Protein AF-A0A401QZP1-F1 (afdb_monomer_lite)

InterPro domains:
  IPR016181 Acyl-CoA N-acyltransferase [SSF55729] (1-94)
  IPR052351 L-ornithine N(alpha)-acyltransferase [PTHR37323] (1-120)

Organism: Streptomyces noursei (NCBI:txid1971)

Secondary structure (DSSP, 8-state):
-HHHHHHHHHHTT--EEEEEEEEE-TTTTHHHHHHHHHHHHTSBPPGGG----SSB---SSPPPSS--GGGS-HHHHHHHHTTPEE-SSPEEETTTTEEEEEEEEEGGGS-HHHHHHHHT--

Foldseek 3Di:
DVLQVLLCCVVVVHFKDKDKDWFACPVVCPQVLLVVLCLVPPAPDPPVQADDAPAFDDRPDDRDPDRDLVSHDPVVSVCVVQRKHFRYTFHQDVVRRTTMTIIMDGSVSGDPVSVCVSNVND

Radius of gyration: 14.7 Å; chains: 1; bounding box: 35×31×40 Å

Sequence (122 aa):
MWAALARYTLLSGHRYLAGCASVPLADGGTAATHAWALARTRHTAPAAFLVAPRRPWHPTGPLPERPVLTQLPPLLRGYLRIGAWICGAPAHDPDFGVADFFTVLDIERLGDRYRRFFLGER

Structure (mmCIF, N/CA/C/O backbone):
data_AF-A0A401QZP1-F1
#
_entry.id   AF-A0A401QZP1-F1
#
loop_
_atom_site.group_PDB
_atom_site.id
_atom_site.type_symbol
_atom_site.label_atom_id
_atom_site.label_alt_id
_atom_site.label_comp_id
_atom_site.label_asym_id
_atom_site.label_entity_id
_atom_site.label_seq_id
_atom_site.pdbx_PDB_ins_code
_atom_site.Cartn_x
_atom_site.Cartn_y
_atom_site.Cartn_z
_atom_site.occupancy
_atom_site.B_iso_or_equiv
_atom_site.auth_seq_id
_atom_site.auth_comp_id
_atom_site.auth_asym_id
_atom_site.auth_atom_id
_atom_site.pdbx_PDB_model_num
ATOM 1 N N . MET A 1 1 ? -6.318 14.484 2.825 1.00 80.50 1 MET A N 1
ATOM 2 C CA . MET A 1 1 ? -7.239 13.432 2.338 1.00 80.50 1 MET A CA 1
ATOM 3 C C . MET A 1 1 ? -7.220 12.179 3.218 1.00 80.50 1 MET A C 1
ATOM 5 O O . MET A 1 1 ? -8.123 12.041 4.022 1.00 80.50 1 MET A O 1
ATOM 9 N N . TRP A 1 2 ? -6.206 11.305 3.159 1.00 79.25 2 TRP A N 1
ATOM 10 C CA . TRP A 1 2 ? -6.220 10.006 3.867 1.00 79.25 2 TRP A CA 1
ATOM 11 C C . TRP A 1 2 ? -6.387 10.070 5.388 1.00 79.25 2 TRP A C 1
ATOM 13 O O . TRP A 1 2 ? -7.119 9.265 5.949 1.00 79.25 2 TRP A O 1
ATOM 23 N N . ALA A 1 3 ? -5.792 11.063 6.053 1.00 81.25 3 ALA A N 1
ATOM 24 C CA . ALA A 1 3 ? -6.030 11.285 7.480 1.00 81.25 3 ALA A CA 1
ATOM 25 C C . ALA A 1 3 ? -7.505 11.607 7.791 1.00 81.25 3 ALA A C 1
ATOM 27 O O . ALA A 1 3 ? -8.023 11.173 8.813 1.00 81.25 3 ALA A O 1
ATOM 28 N N . ALA A 1 4 ? -8.198 12.315 6.891 1.00 88.50 4 ALA A N 1
ATOM 29 C CA . ALA A 1 4 ? -9.623 12.597 7.037 1.00 88.50 4 ALA A CA 1
ATOM 30 C C . ALA A 1 4 ? -10.476 11.339 6.813 1.00 88.50 4 ALA A C 1
ATOM 32 O O . ALA A 1 4 ? -11.426 11.133 7.555 1.00 88.50 4 ALA A O 1
ATOM 33 N N . LEU A 1 5 ? -10.108 10.469 5.862 1.00 89.81 5 LEU A N 1
ATOM 34 C CA . LEU A 1 5 ? -10.771 9.170 5.668 1.00 89.81 5 LEU A CA 1
ATOM 35 C C . LEU A 1 5 ? -10.577 8.250 6.879 1.00 89.81 5 LEU A C 1
ATOM 37 O O . LEU A 1 5 ? -11.540 7.657 7.356 1.00 89.81 5 LEU A O 1
ATOM 41 N N . ALA A 1 6 ? -9.361 8.177 7.427 1.00 86.81 6 ALA A N 1
ATOM 42 C CA . ALA A 1 6 ? -9.086 7.414 8.644 1.00 86.81 6 ALA A CA 1
ATOM 43 C C . ALA A 1 6 ? -9.890 7.951 9.840 1.00 86.81 6 ALA A C 1
ATOM 45 O O . ALA A 1 6 ? -10.540 7.179 10.541 1.00 86.81 6 ALA A O 1
ATOM 46 N N . ARG A 1 7 ? -9.922 9.279 10.024 1.00 89.44 7 ARG A N 1
ATOM 47 C CA . ARG A 1 7 ? -10.747 9.938 11.047 1.00 89.44 7 ARG A CA 1
ATOM 48 C C . ARG A 1 7 ? -12.237 9.663 10.851 1.00 89.44 7 ARG A C 1
ATOM 50 O O . ARG A 1 7 ? -12.918 9.351 11.816 1.00 89.44 7 ARG A O 1
ATOM 57 N N . TYR A 1 8 ? -12.741 9.759 9.623 1.00 92.75 8 TYR A N 1
ATOM 58 C CA . TYR A 1 8 ? -14.134 9.446 9.313 1.00 92.75 8 TYR A CA 1
ATOM 59 C C . TYR A 1 8 ? -14.460 7.994 9.663 1.00 92.75 8 TYR A C 1
ATOM 61 O O . TYR A 1 8 ? -15.443 7.750 10.351 1.00 92.75 8 TYR A O 1
ATOM 69 N N . THR A 1 9 ? -13.610 7.049 9.256 1.00 92.62 9 THR A N 1
ATOM 70 C CA . THR A 1 9 ? -13.780 5.613 9.534 1.00 92.62 9 THR A CA 1
ATOM 71 C C . THR A 1 9 ? -13.859 5.362 11.044 1.00 92.62 9 THR A C 1
ATOM 73 O O . THR A 1 9 ? -14.797 4.724 11.511 1.00 92.62 9 THR A O 1
ATOM 76 N N . LEU A 1 10 ? -12.945 5.972 11.813 1.00 89.81 10 LEU A N 1
ATOM 77 C CA . LEU A 1 10 ? -12.939 5.950 13.280 1.00 89.81 10 LEU A CA 1
ATOM 78 C C . LEU A 1 10 ? -14.232 6.511 13.890 1.00 89.81 10 LEU A C 1
ATOM 80 O O . LEU A 1 10 ? -14.854 5.856 14.721 1.00 89.81 10 LEU A O 1
ATOM 84 N N . LEU A 1 11 ? -14.632 7.724 13.496 1.00 92.38 11 LEU A N 1
ATOM 85 C CA . LEU A 1 11 ? -15.774 8.429 14.092 1.00 92.38 11 LEU A CA 1
ATOM 86 C C . LEU A 1 11 ? -17.128 7.829 13.699 1.00 92.38 11 LEU A C 1
ATOM 88 O O . LEU A 1 11 ? -18.092 7.957 14.444 1.00 92.38 11 LEU A O 1
ATOM 92 N N . SER A 1 12 ? -17.204 7.183 12.539 1.00 94.81 12 SER A N 1
ATOM 93 C CA . SER A 1 12 ? -18.417 6.517 12.055 1.00 94.81 12 SER A CA 1
ATOM 94 C C . SER A 1 12 ? -18.551 5.071 12.542 1.00 94.81 12 SER A C 1
ATOM 96 O O . SER A 1 12 ? -19.520 4.408 12.187 1.00 94.81 12 SER A O 1
ATOM 98 N N . GLY A 1 13 ? -17.600 4.572 13.342 1.00 92.62 13 GLY A N 1
ATOM 99 C CA . GLY A 1 13 ? -17.638 3.212 13.889 1.00 92.62 13 GLY A CA 1
ATOM 100 C C . GLY A 1 13 ? -17.355 2.111 12.864 1.00 92.62 13 GLY A C 1
ATOM 101 O O . GLY A 1 13 ? -17.612 0.941 13.139 1.00 92.62 13 GLY A O 1
ATOM 102 N N . HIS A 1 14 ? -16.822 2.455 11.689 1.00 95.69 14 HIS A N 1
ATOM 103 C CA . HIS A 1 14 ? -16.406 1.460 10.709 1.00 95.69 14 HIS A CA 1
ATOM 104 C C . HIS A 1 14 ? -15.066 0.852 11.111 1.00 95.69 14 HIS A C 1
ATOM 106 O O . HIS A 1 14 ? -14.159 1.526 11.603 1.00 95.69 14 HIS A O 1
ATOM 112 N N . ARG A 1 15 ? -14.927 -0.448 10.864 1.00 94.12 15 ARG A N 1
ATOM 113 C CA . ARG A 1 15 ? -13.728 -1.188 11.252 1.00 94.12 15 ARG A CA 1
ATOM 114 C C . ARG A 1 15 ? -12.614 -1.132 10.217 1.00 94.12 15 ARG A C 1
ATOM 116 O O . ARG A 1 15 ? -11.446 -1.089 10.583 1.00 94.12 15 ARG A O 1
ATOM 123 N N . TYR A 1 16 ? -12.954 -1.161 8.935 1.00 95.62 16 TYR A N 1
ATOM 124 C CA . TYR A 1 16 ? -11.967 -1.295 7.871 1.00 95.62 16 TYR A CA 1
ATOM 125 C C . TYR A 1 16 ? -11.947 -0.060 6.984 1.00 95.62 16 TYR A C 1
ATOM 127 O O . TYR A 1 16 ? -12.991 0.417 6.544 1.00 95.62 16 TY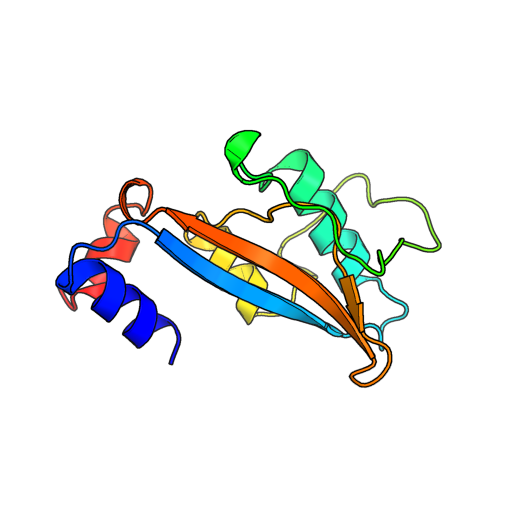R A O 1
ATOM 135 N N . LEU A 1 17 ? -10.739 0.406 6.677 1.00 94.88 17 LEU A N 1
ATOM 136 C CA . LEU A 1 17 ? -10.483 1.332 5.583 1.00 94.88 17 LEU A CA 1
ATOM 137 C C . LEU A 1 17 ? -9.667 0.595 4.524 1.00 94.88 17 LEU A C 1
ATOM 139 O O . LEU A 1 17 ? -8.558 0.141 4.802 1.00 94.88 17 LEU A O 1
ATOM 143 N N . ALA A 1 18 ? -10.213 0.472 3.319 1.00 95.44 18 ALA A N 1
ATOM 144 C CA . ALA A 1 18 ? -9.582 -0.237 2.213 1.00 95.44 18 ALA A CA 1
ATOM 145 C C . ALA A 1 18 ? -9.344 0.695 1.023 1.00 95.44 18 ALA A C 1
ATOM 147 O O . ALA A 1 18 ? -10.083 1.658 0.811 1.00 95.44 18 ALA A O 1
ATOM 148 N N . GLY A 1 19 ? -8.318 0.397 0.235 1.00 94.00 19 GLY A N 1
ATOM 149 C CA . GLY A 1 19 ? -7.998 1.150 -0.970 1.00 94.00 19 GLY A CA 1
ATOM 150 C C . GLY A 1 19 ? -6.820 0.555 -1.725 1.00 94.00 19 GLY A C 1
ATOM 151 O O . GLY A 1 19 ? -6.200 -0.413 -1.283 1.00 94.00 19 GLY A O 1
ATOM 152 N N . CYS A 1 20 ? -6.504 1.146 -2.872 1.00 94.50 20 CYS A N 1
ATOM 153 C CA . CYS A 1 20 ? -5.339 0.765 -3.654 1.00 94.50 20 CYS A CA 1
ATOM 154 C C . CYS A 1 20 ? -4.209 1.783 -3.479 1.00 94.50 20 CYS A C 1
ATOM 156 O O . CYS A 1 20 ? -4.449 2.991 -3.443 1.00 94.50 20 CYS A O 1
ATOM 158 N N . ALA A 1 21 ? -2.983 1.286 -3.361 1.00 96.00 21 ALA A N 1
ATOM 159 C CA . ALA A 1 21 ? -1.774 2.086 -3.362 1.00 96.00 21 ALA A CA 1
ATOM 160 C C . ALA A 1 21 ? -0.970 1.785 -4.630 1.00 96.00 21 ALA A C 1
ATOM 162 O O . ALA A 1 21 ? -0.330 0.737 -4.733 1.00 96.00 21 ALA A O 1
ATOM 163 N N . SER A 1 22 ? -0.994 2.725 -5.568 1.00 97.50 22 SER A N 1
ATOM 164 C CA . SER A 1 22 ? -0.260 2.635 -6.827 1.00 97.50 22 SER A CA 1
ATOM 165 C C . SER A 1 22 ? 1.224 2.925 -6.624 1.00 97.50 22 SER A C 1
ATOM 167 O O . SER A 1 22 ? 1.608 3.933 -6.019 1.00 97.50 22 SER A O 1
ATOM 169 N N . VAL A 1 23 ? 2.071 2.038 -7.136 1.00 98.31 23 VAL A N 1
ATOM 170 C CA . VAL A 1 23 ? 3.528 2.169 -7.118 1.00 98.31 23 VAL A CA 1
ATOM 171 C C . VAL A 1 23 ? 4.017 2.335 -8.559 1.00 98.31 23 VAL A C 1
ATOM 173 O O . VAL A 1 23 ? 3.851 1.405 -9.347 1.00 98.31 23 VAL A O 1
ATOM 176 N N . PRO A 1 24 ? 4.617 3.484 -8.924 1.00 98.06 24 PRO A N 1
ATOM 177 C CA . PRO A 1 24 ? 5.151 3.695 -10.267 1.00 98.06 24 PRO A CA 1
ATOM 178 C C . PRO A 1 24 ? 6.185 2.643 -10.668 1.00 98.06 24 PRO A C 1
ATOM 180 O O . PRO A 1 24 ? 7.009 2.242 -9.850 1.00 98.06 24 PRO A O 1
ATOM 183 N N . LEU A 1 25 ? 6.162 2.245 -11.941 1.00 98.25 25 LEU A N 1
ATOM 184 C CA . LEU A 1 25 ? 7.112 1.292 -12.527 1.00 98.25 25 LEU A CA 1
ATOM 185 C C . LEU A 1 25 ? 8.233 1.968 -13.332 1.00 98.25 25 LEU A C 1
ATOM 187 O O . LEU A 1 25 ? 9.060 1.287 -13.935 1.00 98.25 25 LEU A O 1
ATOM 191 N N . ALA A 1 26 ? 8.289 3.304 -13.328 1.00 97.25 26 ALA A N 1
ATOM 192 C CA . ALA A 1 26 ? 9.285 4.090 -14.061 1.00 97.25 26 ALA A CA 1
ATOM 193 C C . ALA A 1 26 ? 10.740 3.828 -13.614 1.00 97.25 26 ALA A C 1
ATOM 195 O O . ALA A 1 26 ? 11.671 4.113 -14.359 1.00 97.25 26 ALA A O 1
ATOM 196 N N . ASP A 1 27 ? 10.942 3.260 -12.422 1.00 96.19 27 ASP A N 1
ATOM 197 C CA . ASP A 1 27 ? 12.245 2.854 -11.874 1.00 96.19 27 ASP A CA 1
ATOM 198 C C . ASP A 1 27 ? 12.638 1.407 -12.241 1.00 96.19 27 ASP A C 1
ATOM 200 O O . ASP A 1 27 ? 13.435 0.765 -11.547 1.00 96.19 27 ASP A O 1
ATOM 204 N N . GLY A 1 28 ? 12.013 0.855 -13.285 1.00 95.81 28 GLY A N 1
ATOM 205 C CA . GLY A 1 28 ? 12.159 -0.547 -13.671 1.00 95.81 28 GLY A CA 1
ATOM 206 C C . GLY A 1 28 ? 11.441 -1.527 -12.736 1.00 95.81 28 GLY A C 1
ATOM 207 O O . GLY A 1 28 ? 11.682 -2.729 -12.817 1.00 95.81 28 GLY A O 1
ATOM 208 N N . GLY A 1 29 ? 10.569 -1.044 -11.844 1.00 97.19 29 GLY A N 1
ATOM 209 C CA . GLY A 1 29 ? 9.830 -1.864 -10.883 1.00 97.19 29 GLY A CA 1
ATOM 210 C C . GLY A 1 29 ? 10.577 -2.114 -9.574 1.00 97.19 29 GLY A C 1
ATOM 211 O O . GLY A 1 29 ? 10.198 -3.011 -8.815 1.00 97.19 29 GLY A O 1
ATOM 212 N N . THR A 1 30 ? 11.622 -1.341 -9.278 1.00 97.06 30 THR A N 1
ATOM 213 C CA . THR A 1 30 ? 12.423 -1.483 -8.054 1.00 97.06 30 THR A CA 1
ATOM 214 C C . THR A 1 30 ? 11.554 -1.263 -6.812 1.00 97.06 30 THR A C 1
ATOM 216 O O . THR A 1 30 ? 11.459 -2.142 -5.948 1.00 97.06 30 THR A O 1
ATOM 219 N N . ALA A 1 31 ? 10.835 -0.141 -6.741 1.00 97.69 31 ALA A N 1
ATOM 220 C CA . ALA A 1 31 ? 9.936 0.174 -5.635 1.00 97.69 31 ALA A CA 1
ATOM 221 C C . ALA A 1 31 ? 8.817 -0.870 -5.477 1.00 97.69 31 ALA A C 1
ATOM 223 O O . ALA A 1 31 ? 8.525 -1.303 -4.357 1.00 97.69 31 ALA A O 1
ATOM 224 N N . ALA A 1 32 ? 8.225 -1.322 -6.588 1.00 98.12 32 ALA A N 1
ATOM 225 C CA . ALA A 1 32 ? 7.178 -2.346 -6.590 1.00 98.12 32 ALA A CA 1
ATOM 226 C C . ALA A 1 32 ? 7.704 -3.703 -6.093 1.00 98.12 32 ALA A C 1
ATOM 228 O O . ALA A 1 32 ? 7.046 -4.376 -5.298 1.00 98.12 32 ALA A O 1
ATOM 229 N N . THR A 1 33 ? 8.930 -4.071 -6.469 1.00 98.12 33 THR A N 1
ATOM 230 C CA . THR A 1 33 ? 9.602 -5.287 -5.990 1.00 98.12 33 THR A CA 1
ATOM 231 C C . THR A 1 33 ? 9.837 -5.230 -4.478 1.00 98.12 33 THR A C 1
ATOM 233 O O . THR A 1 33 ? 9.541 -6.193 -3.765 1.00 98.12 33 THR A O 1
ATOM 236 N N . HIS A 1 34 ? 10.303 -4.092 -3.953 1.00 98.00 34 HIS A N 1
ATOM 237 C CA . HIS A 1 34 ? 10.464 -3.890 -2.510 1.00 98.00 34 HIS A CA 1
ATOM 238 C C . HIS A 1 34 ? 9.127 -3.928 -1.757 1.00 98.00 34 HIS A C 1
ATOM 240 O O . HIS A 1 34 ? 9.047 -4.542 -0.690 1.00 98.00 34 HIS A O 1
ATOM 246 N N . ALA A 1 35 ? 8.081 -3.306 -2.307 1.00 97.88 35 ALA A N 1
ATOM 247 C CA . ALA A 1 35 ? 6.734 -3.341 -1.742 1.00 97.88 35 ALA A CA 1
ATOM 248 C C . ALA A 1 35 ? 6.192 -4.774 -1.683 1.00 97.88 35 ALA A C 1
ATOM 250 O O . ALA A 1 35 ? 5.700 -5.206 -0.639 1.00 97.88 35 ALA A O 1
ATOM 251 N N . TRP A 1 36 ? 6.361 -5.542 -2.761 1.00 97.62 36 TRP A N 1
ATOM 252 C CA . TRP A 1 36 ? 5.922 -6.931 -2.821 1.00 97.62 36 TRP A CA 1
ATOM 253 C C . TRP A 1 36 ? 6.698 -7.842 -1.861 1.00 97.62 36 TRP A C 1
ATOM 255 O O . TRP A 1 36 ? 6.107 -8.656 -1.150 1.00 97.62 36 TRP A O 1
ATOM 265 N N . ALA A 1 37 ? 8.014 -7.665 -1.746 1.00 97.56 37 ALA A N 1
ATOM 266 C CA . ALA A 1 37 ? 8.818 -8.393 -0.766 1.00 97.56 37 ALA A CA 1
ATOM 267 C C . ALA A 1 37 ? 8.415 -8.062 0.687 1.00 97.56 37 ALA A C 1
ATOM 269 O O . ALA A 1 37 ? 8.323 -8.962 1.525 1.00 97.56 37 ALA A O 1
ATOM 270 N N . LEU A 1 38 ? 8.115 -6.793 0.996 1.00 97.38 38 LEU A N 1
ATOM 271 C CA . LEU A 1 38 ? 7.579 -6.390 2.303 1.00 97.38 38 LEU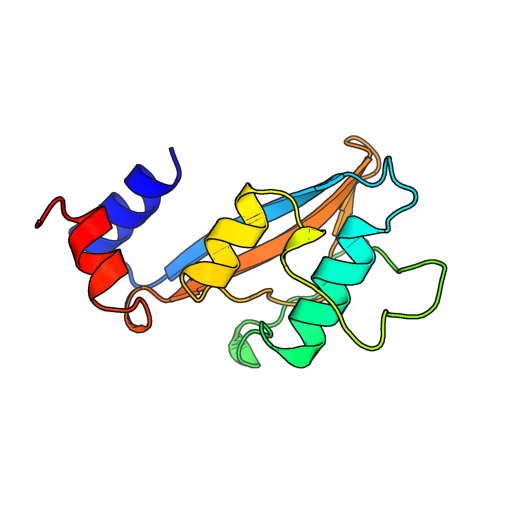 A CA 1
ATOM 272 C C . LEU A 1 38 ? 6.196 -6.986 2.577 1.00 97.38 38 LEU A C 1
ATOM 274 O O . LEU A 1 38 ? 5.949 -7.440 3.697 1.00 97.38 38 LEU A O 1
ATOM 278 N N . ALA A 1 39 ? 5.318 -7.014 1.572 1.00 95.81 39 ALA A N 1
ATOM 279 C CA . ALA A 1 39 ? 4.001 -7.633 1.673 1.00 95.81 39 ALA A CA 1
ATOM 280 C C . ALA A 1 39 ? 4.127 -9.092 2.110 1.00 95.81 39 ALA A C 1
ATOM 282 O O . ALA A 1 39 ? 3.538 -9.488 3.104 1.00 95.81 39 ALA A O 1
ATOM 283 N N . ARG A 1 40 ? 4.982 -9.870 1.440 1.00 94.88 40 ARG A N 1
ATOM 284 C CA . ARG A 1 40 ? 5.153 -11.301 1.725 1.00 94.88 40 ARG A CA 1
ATOM 285 C C . ARG A 1 40 ? 5.795 -11.617 3.078 1.00 94.88 40 ARG A C 1
ATOM 287 O O . ARG A 1 40 ? 5.650 -12.736 3.554 1.00 94.88 40 ARG A O 1
ATOM 294 N N . THR A 1 41 ? 6.539 -10.681 3.667 1.00 94.62 41 THR A N 1
ATOM 295 C CA . THR A 1 41 ? 7.380 -10.959 4.848 1.00 94.62 41 THR A CA 1
ATOM 296 C C . THR A 1 41 ? 6.893 -10.302 6.132 1.00 94.62 41 THR A C 1
ATOM 298 O O . THR A 1 41 ? 7.049 -10.882 7.202 1.00 94.62 41 THR A O 1
ATOM 301 N N . ARG A 1 42 ? 6.341 -9.085 6.060 1.00 95.06 42 ARG A N 1
ATOM 302 C CA . ARG A 1 42 ? 6.020 -8.273 7.251 1.00 95.06 42 ARG A CA 1
ATOM 303 C C . ARG A 1 42 ? 4.625 -7.664 7.232 1.00 95.06 42 ARG A C 1
ATOM 305 O O . ARG A 1 42 ? 4.088 -7.366 8.292 1.00 95.06 42 ARG A O 1
ATOM 312 N N . HIS A 1 43 ? 4.056 -7.456 6.047 1.00 96.56 43 HIS A N 1
ATOM 313 C CA . HIS A 1 43 ? 2.817 -6.696 5.870 1.00 96.56 43 HIS A CA 1
ATOM 314 C C . HIS A 1 43 ? 1.713 -7.495 5.167 1.00 96.56 43 HIS A C 1
ATOM 316 O O . HIS A 1 43 ? 0.821 -6.902 4.566 1.00 96.56 43 HIS A O 1
ATOM 322 N N . THR A 1 44 ? 1.764 -8.827 5.224 1.00 97.06 44 THR A N 1
ATOM 323 C CA . THR A 1 44 ? 0.737 -9.679 4.614 1.00 97.06 44 THR A CA 1
ATOM 324 C C . THR A 1 44 ? -0.574 -9.549 5.375 1.00 97.06 44 THR A C 1
ATOM 326 O O . THR A 1 44 ? -0.586 -9.489 6.608 1.00 97.06 44 THR A O 1
ATOM 329 N N . ALA A 1 45 ? -1.684 -9.533 4.646 1.00 97.25 45 ALA A N 1
ATOM 330 C CA . ALA A 1 45 ? -2.999 -9.606 5.259 1.00 97.25 45 ALA A CA 1
ATOM 331 C C . ALA A 1 45 ? -3.278 -11.018 5.817 1.00 97.25 45 ALA A C 1
ATOM 333 O O . ALA A 1 45 ? -2.677 -11.995 5.351 1.00 97.25 45 ALA A O 1
ATOM 334 N N . PRO A 1 46 ? -4.199 -11.153 6.792 1.00 96.06 46 PRO A N 1
ATOM 335 C CA . PRO A 1 46 ? -4.760 -12.447 7.167 1.00 96.06 46 PRO A CA 1
ATOM 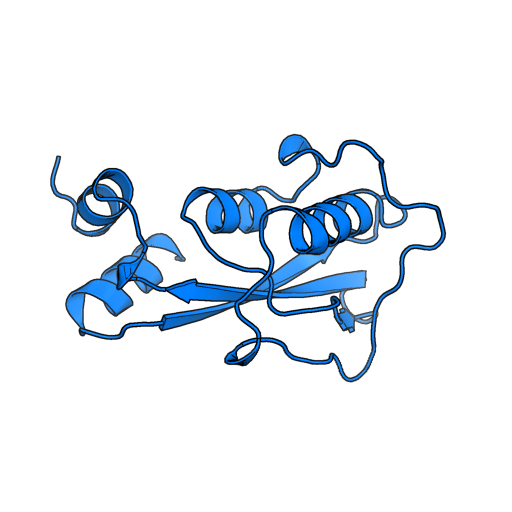336 C C . PRO A 1 46 ? -5.411 -13.139 5.964 1.00 96.06 46 PRO A C 1
ATOM 338 O O . PRO A 1 46 ? -5.905 -12.470 5.058 1.00 96.06 46 PRO A O 1
ATOM 341 N N . ALA A 1 47 ? -5.478 -14.473 5.990 1.00 96.88 47 ALA A N 1
ATOM 342 C CA . ALA A 1 47 ? -5.934 -15.283 4.855 1.00 96.88 47 ALA A CA 1
ATOM 343 C C . ALA A 1 47 ? -7.300 -14.853 4.285 1.00 96.88 47 ALA A C 1
ATOM 345 O O . ALA A 1 47 ? -7.463 -14.802 3.071 1.00 96.88 47 ALA A O 1
ATOM 346 N N . ALA A 1 48 ? -8.249 -14.472 5.145 1.00 96.69 48 ALA A N 1
ATOM 347 C CA . ALA A 1 48 ? -9.586 -14.027 4.738 1.00 96.69 48 ALA A CA 1
ATOM 348 C C . ALA A 1 48 ? -9.604 -12.710 3.932 1.00 96.69 48 ALA A C 1
ATOM 350 O O . ALA A 1 48 ? -10.602 -12.404 3.289 1.00 96.69 48 ALA A O 1
ATOM 351 N N . PHE A 1 49 ? -8.519 -11.933 3.966 1.00 96.88 49 PHE A N 1
ATOM 352 C CA . PHE A 1 49 ? -8.377 -10.666 3.243 1.00 96.88 49 PHE A CA 1
ATOM 353 C C . PHE A 1 49 ? -7.466 -10.777 2.019 1.00 96.88 49 PHE A C 1
ATOM 355 O O . PHE A 1 49 ? -7.208 -9.762 1.372 1.00 96.88 49 PHE A O 1
ATOM 362 N N . LEU A 1 50 ? -6.943 -11.968 1.712 1.00 97.75 50 LEU A N 1
ATOM 363 C CA . LEU A 1 50 ? -6.117 -12.159 0.529 1.00 97.75 50 LEU A CA 1
ATOM 364 C C . LEU A 1 50 ? -6.985 -12.139 -0.733 1.00 97.75 50 LEU A C 1
ATOM 366 O O . LEU A 1 50 ? -8.000 -12.824 -0.825 1.00 97.75 50 LEU A O 1
ATOM 370 N N . VAL A 1 51 ? -6.554 -11.360 -1.717 1.00 96.88 51 VAL A N 1
ATOM 371 C CA . VAL A 1 51 ? -7.186 -11.201 -3.024 1.00 96.88 51 VAL A CA 1
ATOM 372 C C . VAL A 1 51 ? -6.193 -11.538 -4.132 1.00 96.88 51 VAL A C 1
ATOM 374 O O . VAL A 1 51 ? -4.976 -11.427 -3.965 1.00 96.88 51 VAL A O 1
ATOM 377 N N . ALA A 1 52 ? -6.725 -11.932 -5.287 1.00 97.12 52 ALA A N 1
ATOM 378 C CA . ALA A 1 52 ? -5.947 -12.164 -6.496 1.00 97.12 52 ALA A CA 1
ATOM 379 C C . ALA A 1 52 ? -6.256 -11.069 -7.533 1.00 97.12 52 ALA A C 1
ATOM 381 O O . ALA A 1 52 ? -7.429 -10.850 -7.852 1.00 97.12 52 ALA A O 1
ATOM 382 N N . PRO A 1 53 ? -5.241 -10.371 -8.070 1.00 97.38 53 PRO A N 1
ATOM 383 C CA . PRO A 1 53 ? -5.457 -9.390 -9.124 1.00 97.38 53 PRO A CA 1
ATOM 384 C C . PRO A 1 53 ? -5.843 -10.088 -10.436 1.00 97.38 53 PRO A C 1
ATOM 386 O O . PRO A 1 53 ? -5.348 -11.169 -10.747 1.00 97.38 53 PRO A O 1
ATOM 389 N N . ARG A 1 54 ? -6.681 -9.440 -11.255 1.00 97.00 54 ARG A N 1
ATOM 390 C CA . ARG A 1 54 ? -7.045 -9.958 -12.592 1.00 97.00 54 ARG A CA 1
ATOM 391 C C . ARG A 1 54 ? -5.867 -9.955 -13.567 1.00 97.00 54 ARG A C 1
ATOM 393 O O . ARG A 1 54 ? -5.771 -10.826 -14.421 1.00 97.00 54 ARG A O 1
ATOM 400 N N . ARG A 1 55 ? -4.982 -8.967 -13.435 1.00 97.81 55 ARG A N 1
ATOM 401 C CA . ARG A 1 55 ? -3.751 -8.831 -14.213 1.00 97.81 55 ARG A CA 1
ATOM 402 C C . ARG A 1 55 ? -2.589 -8.690 -13.235 1.00 97.81 55 ARG A C 1
ATOM 404 O O . ARG A 1 55 ? -2.325 -7.572 -12.808 1.00 97.81 55 ARG A O 1
ATOM 411 N N . PRO A 1 56 ? -1.945 -9.780 -12.801 1.00 97.75 56 PRO A N 1
ATOM 412 C CA . PRO A 1 56 ? -0.863 -9.689 -11.830 1.00 97.75 56 PRO A CA 1
ATOM 413 C C . PRO A 1 56 ? 0.356 -8.973 -12.423 1.00 97.75 56 PRO A C 1
ATOM 415 O O . PRO A 1 56 ? 0.730 -9.202 -13.575 1.00 97.75 56 PRO A O 1
ATOM 418 N N . TRP A 1 57 ? 0.988 -8.116 -11.623 1.00 98.19 57 TRP A N 1
ATOM 419 C CA . TRP A 1 57 ? 2.337 -7.633 -11.892 1.00 98.19 57 TRP A CA 1
ATOM 420 C C . TRP A 1 57 ? 3.355 -8.555 -11.218 1.00 98.19 57 TRP A C 1
ATOM 422 O O . TRP A 1 57 ? 3.197 -8.925 -10.051 1.00 98.19 57 TRP A O 1
ATOM 432 N N . HIS A 1 58 ? 4.420 -8.900 -11.939 1.00 96.19 58 HIS A N 1
ATOM 433 C CA . HIS A 1 58 ? 5.498 -9.744 -11.437 1.00 96.19 58 HIS A CA 1
ATOM 434 C C . HIS A 1 58 ? 6.839 -9.011 -11.543 1.00 96.19 58 HIS A C 1
ATOM 436 O O . HIS A 1 58 ? 7.119 -8.427 -12.592 1.00 96.19 58 HIS A O 1
ATOM 442 N N . PRO A 1 59 ? 7.688 -9.072 -10.500 1.00 94.62 59 PRO A N 1
ATOM 443 C CA . PRO A 1 59 ? 9.071 -8.634 -10.609 1.00 94.62 59 PRO A CA 1
ATOM 444 C C . PRO A 1 59 ? 9.788 -9.380 -11.734 1.00 94.62 59 PRO A C 1
ATOM 446 O O . PRO A 1 59 ? 9.644 -10.594 -11.870 1.00 94.62 59 PRO A O 1
ATOM 449 N N . THR A 1 60 ? 10.588 -8.659 -12.511 1.00 91.50 60 THR A N 1
ATOM 450 C CA . THR A 1 60 ? 11.429 -9.238 -13.569 1.00 91.50 60 THR A CA 1
ATOM 451 C C . THR A 1 60 ? 12.708 -9.875 -13.020 1.00 91.50 60 THR A C 1
ATOM 453 O O . THR A 1 60 ? 13.303 -10.722 -13.681 1.00 91.50 60 THR A O 1
ATOM 456 N N . GLY A 1 61 ? 13.125 -9.486 -11.812 1.00 91.31 61 GLY A N 1
ATOM 457 C CA . GLY A 1 61 ? 14.312 -9.987 -11.121 1.00 91.31 61 GLY A CA 1
ATOM 458 C C . GLY A 1 61 ? 14.003 -10.632 -9.765 1.00 91.31 61 GLY A C 1
ATOM 459 O O . GLY A 1 61 ? 12.840 -10.734 -9.361 1.00 91.31 61 GLY A O 1
ATOM 460 N N . PRO A 1 62 ? 15.044 -11.074 -9.035 1.00 93.00 62 PRO A N 1
ATOM 461 C CA . PRO A 1 62 ? 14.875 -11.666 -7.716 1.00 93.00 62 PRO A CA 1
ATOM 462 C C . PRO A 1 62 ? 14.321 -10.648 -6.714 1.00 93.00 62 PRO A C 1
ATOM 464 O O . PRO A 1 62 ? 14.573 -9.445 -6.801 1.00 93.00 62 PRO A O 1
ATOM 467 N N . LEU A 1 63 ? 13.591 -11.146 -5.715 1.00 94.62 63 LEU A N 1
ATOM 468 C CA . LEU A 1 63 ? 13.171 -10.306 -4.599 1.00 94.62 63 LEU A CA 1
ATOM 469 C C . LEU A 1 63 ? 14.384 -9.933 -3.734 1.00 94.62 63 LEU A C 1
ATOM 471 O O . LEU A 1 63 ? 15.233 -10.788 -3.482 1.00 94.62 63 LEU A O 1
ATOM 475 N N . PRO A 1 64 ? 14.449 -8.695 -3.219 1.00 94.19 64 PRO A N 1
ATOM 476 C CA . PRO A 1 64 ? 15.513 -8.288 -2.315 1.00 94.19 64 PRO A CA 1
ATOM 477 C C . PRO A 1 64 ? 15.446 -9.103 -1.020 1.00 94.19 64 PRO A C 1
ATOM 479 O O . PRO A 1 64 ? 14.395 -9.173 -0.381 1.00 94.19 64 PRO A O 1
ATOM 482 N N . GLU A 1 65 ? 16.585 -9.644 -0.585 1.00 93.00 65 GLU A N 1
ATOM 483 C CA . GLU A 1 65 ? 16.697 -10.367 0.692 1.00 93.00 65 GLU A CA 1
ATOM 484 C C . GLU A 1 65 ? 16.308 -9.487 1.888 1.00 93.00 65 GLU A C 1
ATOM 486 O O . GLU A 1 65 ? 15.729 -9.948 2.872 1.00 93.00 65 GLU A O 1
ATOM 491 N N . ARG A 1 66 ? 16.619 -8.188 1.799 1.00 94.69 66 ARG A N 1
ATOM 492 C CA . ARG A 1 66 ? 16.323 -7.186 2.826 1.00 94.69 66 ARG A CA 1
ATOM 493 C C . ARG A 1 66 ? 15.465 -6.073 2.236 1.00 94.69 66 ARG A C 1
ATOM 495 O O . ARG A 1 66 ? 15.990 -5.035 1.831 1.00 94.69 66 ARG A O 1
ATOM 502 N N . PRO A 1 67 ? 14.139 -6.251 2.180 1.00 95.88 67 PRO A N 1
ATOM 503 C CA . PRO A 1 67 ? 13.275 -5.218 1.651 1.00 95.88 67 PRO A CA 1
ATOM 504 C C . PRO A 1 67 ? 13.137 -4.068 2.663 1.00 95.88 67 PRO A C 1
ATOM 506 O O . PRO A 1 67 ? 12.978 -4.284 3.872 1.00 95.88 67 PRO A O 1
ATOM 509 N N . VAL A 1 68 ? 13.217 -2.827 2.173 1.00 95.38 68 VAL A N 1
ATOM 510 C CA . VAL A 1 68 ? 13.241 -1.622 3.010 1.00 95.38 68 VAL A CA 1
ATOM 511 C C . VAL A 1 68 ? 12.084 -0.687 2.677 1.00 95.38 68 VAL A C 1
ATOM 513 O O . VAL A 1 68 ? 11.778 -0.420 1.518 1.00 95.38 68 VAL A O 1
ATOM 516 N N . LEU A 1 69 ? 11.462 -0.133 3.720 1.00 95.00 69 LEU A N 1
ATOM 517 C CA . LEU A 1 69 ? 10.360 0.828 3.598 1.00 95.00 69 LEU A CA 1
ATOM 518 C C . LEU A 1 69 ? 10.774 2.118 2.873 1.00 95.00 69 LEU A C 1
ATOM 520 O O . LEU A 1 69 ? 9.920 2.823 2.344 1.00 95.00 69 LEU A O 1
ATOM 524 N N . THR A 1 70 ? 12.069 2.449 2.858 1.00 95.62 70 THR A N 1
ATOM 525 C CA . THR A 1 70 ? 12.599 3.665 2.228 1.00 95.62 70 THR A CA 1
ATOM 526 C C . THR A 1 70 ? 12.529 3.658 0.705 1.00 95.62 70 THR A C 1
ATOM 528 O O . THR A 1 70 ? 12.562 4.740 0.125 1.00 95.62 70 THR A O 1
ATOM 531 N N . GLN A 1 71 ? 12.361 2.488 0.084 1.00 96.69 71 GLN A N 1
ATOM 532 C CA . GLN A 1 71 ? 12.152 2.345 -1.362 1.00 96.69 71 GLN A CA 1
ATOM 533 C C . GLN A 1 71 ? 10.683 2.520 -1.771 1.00 96.69 71 GLN A C 1
ATOM 535 O O . GLN A 1 71 ? 10.380 2.708 -2.941 1.00 96.69 71 GLN A O 1
ATOM 540 N N . LEU A 1 72 ? 9.745 2.474 -0.820 1.00 97.25 72 LEU A N 1
ATOM 541 C CA . LEU A 1 72 ? 8.320 2.579 -1.135 1.00 97.25 72 LEU A CA 1
ATOM 542 C C . LEU A 1 72 ? 7.909 4.038 -1.352 1.00 97.25 72 LEU A C 1
ATOM 544 O O . LEU A 1 72 ? 8.416 4.916 -0.637 1.00 97.25 72 LEU A O 1
ATOM 548 N N . PRO A 1 73 ? 6.907 4.301 -2.211 1.00 96.38 73 PRO A N 1
ATOM 549 C CA . PRO A 1 73 ? 6.280 5.612 -2.291 1.00 96.38 73 PRO A CA 1
ATOM 550 C C . PRO A 1 73 ? 5.836 6.107 -0.904 1.00 96.38 73 PRO A C 1
ATOM 552 O O . PRO A 1 73 ? 5.386 5.297 -0.079 1.00 96.38 73 PRO A O 1
ATOM 555 N N . PRO A 1 74 ? 5.927 7.422 -0.617 1.00 94.81 74 PRO A N 1
ATOM 556 C CA . PRO A 1 74 ? 5.618 7.968 0.706 1.00 94.81 74 PRO A CA 1
ATOM 557 C C . PRO A 1 74 ? 4.239 7.562 1.235 1.00 94.81 74 PRO A C 1
ATOM 559 O O . PRO A 1 74 ? 4.084 7.314 2.431 1.00 94.81 74 PRO A O 1
ATOM 562 N N . LEU A 1 75 ? 3.259 7.447 0.337 1.00 92.88 75 LEU A N 1
ATOM 563 C CA . LEU A 1 75 ? 1.886 7.104 0.674 1.00 92.88 75 LEU A CA 1
ATOM 564 C C . LEU A 1 75 ? 1.752 5.666 1.196 1.00 92.88 75 LEU A C 1
ATOM 566 O O . LEU A 1 75 ? 1.328 5.469 2.335 1.00 92.88 75 LEU A O 1
ATOM 570 N N . LEU A 1 76 ? 2.200 4.676 0.416 1.00 96.19 76 LEU A N 1
ATOM 571 C CA . LEU A 1 76 ? 2.189 3.269 0.827 1.00 96.19 76 LEU A CA 1
ATOM 572 C C . LEU A 1 76 ? 3.021 3.060 2.099 1.00 96.19 76 LEU A C 1
ATOM 574 O O . LEU A 1 76 ? 2.587 2.389 3.032 1.00 96.19 76 LEU A O 1
ATOM 578 N N . ARG A 1 77 ? 4.188 3.710 2.188 1.00 96.19 77 ARG A N 1
ATOM 579 C CA . ARG A 1 77 ? 5.018 3.700 3.401 1.00 96.19 77 ARG A CA 1
ATOM 580 C C . ARG A 1 77 ? 4.247 4.192 4.629 1.00 96.19 77 ARG A C 1
ATOM 582 O O . ARG A 1 77 ? 4.425 3.6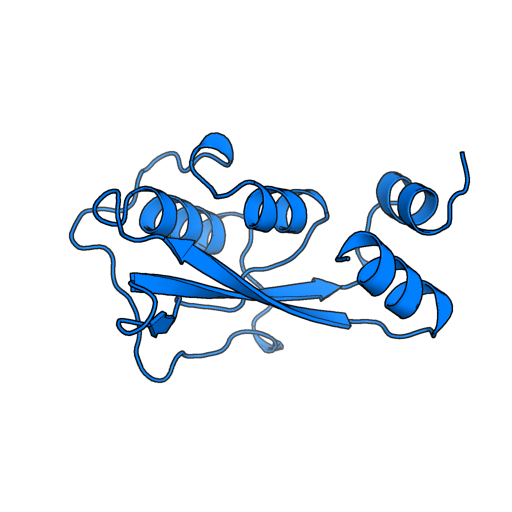48 5.718 1.00 96.19 77 ARG A O 1
ATOM 589 N N . GLY A 1 78 ? 3.419 5.222 4.467 1.00 93.12 78 GLY A N 1
ATOM 590 C CA . GLY A 1 78 ? 2.535 5.738 5.508 1.00 93.12 78 GLY A CA 1
ATOM 591 C C . GLY A 1 78 ? 1.518 4.698 5.971 1.00 93.12 78 GLY A C 1
ATOM 592 O O . GLY A 1 78 ? 1.412 4.465 7.172 1.00 93.12 78 GLY A O 1
ATOM 593 N N . TYR A 1 79 ? 0.841 4.024 5.037 1.00 93.88 79 TYR A N 1
ATOM 594 C CA . TYR A 1 79 ? -0.141 2.978 5.353 1.00 93.88 79 TYR A CA 1
ATOM 595 C C . TYR A 1 79 ? 0.481 1.819 6.129 1.00 93.88 79 TYR A C 1
ATOM 597 O O . TYR A 1 79 ? -0.028 1.418 7.174 1.00 93.88 79 TYR A O 1
ATOM 605 N N . LEU A 1 80 ? 1.632 1.327 5.670 1.00 94.69 80 LEU A N 1
ATOM 606 C CA . LEU A 1 80 ? 2.317 0.214 6.325 1.00 94.69 80 LEU A CA 1
ATOM 607 C C . LEU A 1 80 ? 2.803 0.579 7.734 1.00 94.69 80 LEU A C 1
ATOM 609 O O . LEU A 1 80 ? 2.778 -0.257 8.634 1.00 94.69 80 LEU A O 1
ATOM 613 N N . ARG A 1 81 ? 3.199 1.839 7.958 1.00 92.50 81 ARG A N 1
ATOM 614 C CA . ARG A 1 81 ? 3.596 2.337 9.287 1.00 92.50 81 ARG A CA 1
ATOM 615 C C . ARG A 1 81 ? 2.444 2.414 10.281 1.00 92.50 81 ARG A C 1
ATOM 617 O O . ARG A 1 81 ? 2.688 2.275 11.474 1.00 92.50 81 ARG A O 1
ATOM 624 N N . ILE A 1 82 ? 1.223 2.644 9.805 1.00 91.88 82 ILE A N 1
ATOM 625 C CA . ILE A 1 82 ? 0.025 2.652 10.655 1.00 91.88 82 ILE A CA 1
ATOM 626 C C . ILE A 1 82 ? -0.619 1.267 10.780 1.00 91.88 82 ILE A C 1
ATOM 628 O O . ILE A 1 82 ? -1.680 1.147 11.381 1.00 91.88 82 ILE A O 1
ATOM 632 N N . GLY A 1 83 ? 0.029 0.222 10.255 1.00 92.94 83 GLY A N 1
ATOM 633 C CA . GLY A 1 83 ? -0.398 -1.166 10.425 1.00 92.94 83 GLY A CA 1
ATOM 634 C C . GLY A 1 83 ? -1.306 -1.703 9.322 1.00 92.94 83 GLY A C 1
ATOM 635 O O . GLY A 1 83 ? -1.877 -2.776 9.502 1.00 92.94 83 GLY A O 1
ATOM 636 N N . ALA A 1 84 ? -1.432 -1.005 8.188 1.00 95.56 84 ALA A N 1
ATOM 637 C CA . ALA A 1 84 ? -2.153 -1.547 7.043 1.00 95.56 84 ALA A CA 1
ATOM 638 C C . ALA A 1 84 ? -1.460 -2.801 6.487 1.00 95.56 84 ALA A C 1
ATOM 640 O O . ALA A 1 84 ? -0.230 -2.934 6.528 1.00 95.56 84 ALA A O 1
ATOM 641 N N . TRP A 1 85 ? -2.263 -3.694 5.920 1.00 97.69 85 TRP A N 1
ATOM 642 C CA . TRP A 1 85 ? -1.806 -4.865 5.187 1.00 97.69 85 TRP A CA 1
ATOM 643 C C . TRP A 1 85 ? -1.821 -4.620 3.692 1.00 97.69 85 TRP A C 1
ATOM 645 O O . TRP A 1 85 ? -2.615 -3.830 3.187 1.00 97.69 85 TRP A O 1
ATOM 655 N N . ILE A 1 86 ? -0.976 -5.370 2.996 1.00 98.06 86 ILE A N 1
ATOM 656 C CA . ILE A 1 86 ? -1.093 -5.622 1.569 1.00 98.06 86 ILE A CA 1
ATOM 657 C C . ILE A 1 86 ? -1.796 -6.968 1.402 1.00 98.06 86 ILE A C 1
ATOM 659 O O . ILE A 1 86 ? -1.394 -7.986 1.971 1.00 98.06 86 ILE A O 1
ATOM 663 N N . CYS A 1 87 ? -2.858 -6.956 0.612 1.00 98.12 87 CYS A N 1
ATOM 664 C CA . CYS A 1 87 ? -3.826 -8.038 0.513 1.00 98.12 87 CYS A CA 1
ATOM 665 C C . CYS A 1 87 ? -3.529 -9.037 -0.610 1.0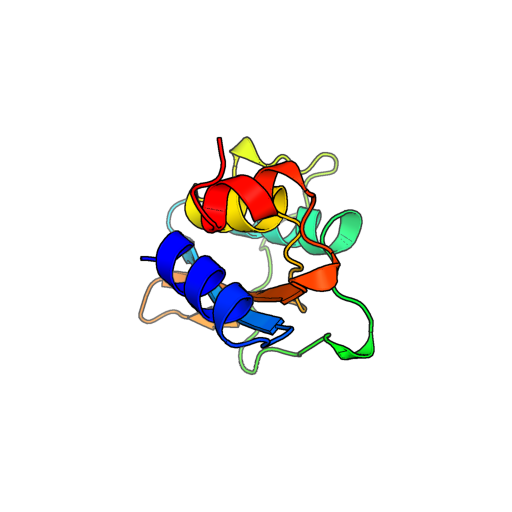0 98.12 87 CYS A C 1
ATOM 667 O O . CYS A 1 87 ? -4.422 -9.757 -1.022 1.00 98.12 87 CYS A O 1
ATOM 669 N N . GLY A 1 88 ? -2.306 -9.109 -1.128 1.00 97.00 88 GLY A N 1
ATOM 670 C CA . GLY A 1 88 ? -1.954 -10.056 -2.185 1.00 97.00 88 GLY A CA 1
ATOM 671 C C . GLY A 1 88 ? -0.983 -9.474 -3.199 1.00 97.00 88 GLY A C 1
ATOM 672 O O . GLY A 1 88 ? -0.376 -8.426 -2.964 1.00 97.00 88 GLY A O 1
ATOM 673 N N . ALA A 1 89 ? -0.822 -10.185 -4.316 1.00 97.19 89 ALA A N 1
ATOM 674 C CA . ALA A 1 89 ? 0.012 -9.727 -5.421 1.00 97.19 89 ALA A CA 1
ATOM 675 C C . ALA A 1 89 ? -0.546 -8.419 -6.014 1.00 97.19 89 ALA A C 1
ATOM 677 O O . ALA A 1 89 ? -1.769 -8.264 -6.090 1.00 97.19 89 ALA A O 1
ATOM 678 N N . PRO A 1 90 ? 0.318 -7.486 -6.446 1.00 98.12 90 PRO A N 1
ATOM 679 C CA . PRO A 1 90 ? -0.139 -6.257 -7.076 1.00 98.12 90 PRO A CA 1
ATOM 680 C C . PRO A 1 90 ? -0.763 -6.514 -8.450 1.00 98.12 90 PRO A C 1
ATOM 682 O O . PRO A 1 90 ? -0.351 -7.424 -9.174 1.00 98.12 90 PRO A O 1
ATOM 685 N N . ALA A 1 91 ? -1.723 -5.676 -8.833 1.00 98.50 91 ALA A N 1
ATOM 686 C CA . ALA A 1 91 ? -2.225 -5.620 -10.199 1.00 98.50 91 ALA A CA 1
ATOM 687 C C . ALA A 1 91 ? -1.293 -4.769 -11.076 1.00 98.50 91 ALA A C 1
ATOM 689 O O . ALA A 1 91 ? -0.784 -3.749 -10.631 1.00 98.50 91 ALA A O 1
ATOM 690 N N . HIS A 1 92 ? -1.053 -5.176 -12.317 1.00 98.62 92 HIS A N 1
ATOM 691 C CA . HIS A 1 92 ? -0.372 -4.354 -13.310 1.00 98.62 92 HIS A CA 1
ATOM 692 C C . HIS A 1 92 ? -1.397 -3.459 -14.002 1.00 98.62 92 HIS A C 1
ATOM 694 O O . HIS A 1 92 ? -2.312 -3.972 -14.651 1.00 98.62 92 HIS A O 1
ATOM 700 N N . ASP A 1 93 ? -1.194 -2.151 -13.921 1.00 97.94 93 ASP A N 1
ATOM 701 C CA . ASP A 1 93 ? -1.960 -1.165 -14.671 1.00 97.94 93 ASP A CA 1
ATOM 702 C C . ASP A 1 93 ? -1.029 -0.460 -15.679 1.00 97.94 93 ASP A C 1
ATOM 704 O O . ASP A 1 93 ? -0.201 0.371 -15.284 1.00 97.94 93 ASP A O 1
ATOM 708 N N . PRO A 1 94 ? -1.093 -0.814 -16.979 1.00 97.25 94 PRO A N 1
ATOM 709 C CA . PRO A 1 94 ? -0.228 -0.216 -17.990 1.00 97.25 94 PRO A CA 1
ATOM 710 C C . PRO A 1 94 ? -0.663 1.195 -18.391 1.00 97.25 94 PRO A C 1
ATOM 712 O O . PRO A 1 94 ? 0.171 1.936 -18.904 1.00 97.25 94 PRO A O 1
ATOM 715 N N . ASP A 1 95 ? -1.930 1.562 -18.177 1.00 97.75 95 ASP A N 1
ATOM 716 C CA . ASP A 1 95 ? -2.472 2.851 -18.611 1.00 97.75 95 ASP A CA 1
ATOM 717 C C . ASP A 1 95 ? -1.887 3.971 -17.744 1.00 97.75 95 ASP A C 1
ATOM 719 O O . ASP A 1 95 ? -1.635 5.079 -18.217 1.00 97.75 95 ASP A O 1
ATOM 723 N N . PHE A 1 96 ? -1.580 3.643 -16.485 1.00 97.12 96 PHE A N 1
ATOM 724 C CA . PHE A 1 96 ? -0.886 4.521 -15.546 1.00 97.12 96 PHE A CA 1
ATOM 725 C C . PHE A 1 96 ? 0.596 4.166 -15.341 1.00 97.12 96 PHE A C 1
ATOM 727 O O . PHE A 1 96 ? 1.328 4.935 -14.715 1.00 97.12 96 PHE A O 1
ATOM 734 N N . GLY A 1 97 ? 1.062 3.021 -15.852 1.00 98.00 97 GLY A N 1
ATOM 735 C CA . GLY A 1 97 ? 2.442 2.559 -15.676 1.00 98.00 97 GLY A CA 1
ATOM 736 C C . GLY A 1 97 ? 2.783 2.228 -14.218 1.00 98.00 97 GLY A C 1
ATOM 737 O O . GLY A 1 97 ? 3.858 2.592 -13.727 1.00 98.00 97 GLY A O 1
ATOM 738 N N . VAL A 1 98 ? 1.862 1.570 -13.507 1.00 98.62 98 VAL A N 1
ATOM 739 C CA . VAL A 1 98 ? 1.972 1.288 -12.067 1.00 98.62 98 VAL A CA 1
ATOM 740 C C . VAL A 1 98 ? 1.731 -0.187 -11.726 1.00 98.62 98 VAL A C 1
ATOM 742 O O . VAL A 1 98 ? 1.110 -0.947 -12.471 1.00 98.62 98 VAL A O 1
ATOM 745 N N . ALA A 1 99 ? 2.228 -0.583 -10.556 1.00 98.56 99 ALA A N 1
ATOM 746 C CA . ALA A 1 99 ? 1.802 -1.773 -9.835 1.00 98.56 99 ALA A CA 1
ATOM 747 C C . ALA A 1 99 ? 0.905 -1.362 -8.659 1.00 98.56 99 ALA A C 1
ATOM 749 O O . ALA A 1 99 ? 1.320 -0.622 -7.766 1.00 98.56 99 ALA A O 1
ATOM 750 N N . ASP A 1 100 ? -0.316 -1.869 -8.657 1.00 98.31 100 ASP A N 1
ATOM 751 C CA . ASP A 1 100 ? -1.397 -1.490 -7.762 1.00 98.31 100 ASP A CA 1
ATOM 752 C C . ASP A 1 100 ? -1.543 -2.489 -6.618 1.00 98.31 100 ASP A C 1
ATOM 754 O O . ASP A 1 100 ? -1.917 -3.649 -6.811 1.00 98.31 100 ASP A O 1
ATOM 758 N N . PHE A 1 101 ? -1.260 -2.037 -5.399 1.00 98.19 101 PHE A N 1
ATOM 759 C CA . PHE A 1 101 ? -1.350 -2.860 -4.199 1.00 98.19 101 PHE A CA 1
ATOM 760 C C . PHE A 1 101 ? -2.681 -2.617 -3.496 1.00 98.19 101 PHE A C 1
ATOM 762 O O . PHE A 1 101 ? -2.914 -1.535 -2.955 1.00 98.19 101 PHE A O 1
ATOM 769 N N . PHE A 1 102 ? -3.552 -3.627 -3.451 1.00 98.06 102 PHE A N 1
ATOM 770 C CA . PHE A 1 102 ? -4.739 -3.560 -2.602 1.00 98.06 102 PHE A CA 1
ATOM 771 C C . PHE A 1 102 ? -4.318 -3.608 -1.130 1.00 98.06 102 PHE A C 1
ATOM 773 O O . PHE A 1 102 ? -3.564 -4.492 -0.714 1.00 98.06 102 PHE A O 1
ATOM 780 N N . THR A 1 103 ? -4.785 -2.633 -0.357 1.00 97.56 103 THR A N 1
ATOM 781 C CA . THR A 1 103 ? -4.397 -2.429 1.036 1.00 97.56 103 THR A CA 1
ATOM 782 C C . THR A 1 103 ? -5.606 -2.253 1.934 1.00 97.56 103 THR A C 1
ATOM 784 O O . THR A 1 103 ? -6.598 -1.632 1.550 1.00 97.56 103 THR A O 1
ATOM 787 N N . VAL A 1 104 ? -5.503 -2.790 3.148 1.00 97.12 104 VAL A N 1
ATOM 788 C CA . VAL A 1 104 ? -6.553 -2.716 4.166 1.00 97.12 104 VAL A CA 1
ATOM 789 C C . VAL A 1 104 ? -5.941 -2.296 5.492 1.00 97.12 104 VAL A C 1
ATOM 791 O O . VAL A 1 104 ? -4.954 -2.874 5.943 1.00 97.12 104 VAL A O 1
ATOM 794 N N . LEU A 1 105 ? -6.546 -1.303 6.131 1.00 95.50 105 LEU A N 1
ATOM 795 C CA . LEU A 1 105 ? -6.282 -0.915 7.507 1.00 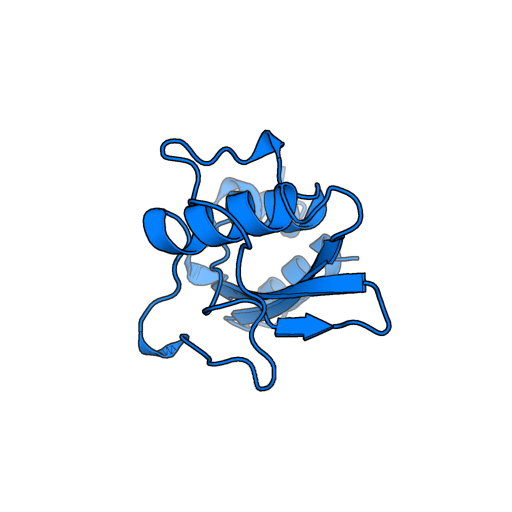95.50 105 LEU A CA 1
ATOM 796 C C . LEU A 1 105 ? -7.437 -1.390 8.391 1.00 95.50 105 LEU A C 1
ATOM 798 O O . LEU A 1 105 ? -8.579 -0.979 8.189 1.00 95.50 105 LEU A O 1
ATOM 802 N N . ASP A 1 106 ? -7.122 -2.219 9.385 1.00 95.00 106 ASP A N 1
ATOM 803 C CA . ASP A 1 106 ? -8.033 -2.544 10.484 1.00 95.00 106 ASP A CA 1
ATOM 804 C C . ASP A 1 106 ? -7.879 -1.492 11.585 1.00 95.00 106 ASP A C 1
ATOM 806 O O . ASP A 1 106 ? -6.838 -1.401 12.242 1.00 95.00 106 ASP A O 1
ATOM 810 N N . ILE A 1 107 ? -8.913 -0.677 11.765 1.00 91.62 107 ILE A N 1
ATOM 811 C CA . ILE A 1 107 ? -8.941 0.428 12.721 1.00 91.62 107 ILE A CA 1
ATOM 812 C C . ILE A 1 107 ? -8.807 -0.070 14.163 1.00 91.62 107 ILE A C 1
ATOM 814 O O . ILE A 1 107 ? -8.226 0.629 14.992 1.00 91.62 107 ILE A O 1
ATOM 818 N N . GLU A 1 108 ? -9.265 -1.284 14.471 1.00 90.38 108 GLU A N 1
ATOM 819 C CA . GLU A 1 108 ? -9.107 -1.874 15.808 1.00 90.38 108 GLU A CA 1
ATOM 820 C C . GLU A 1 108 ? -7.648 -2.211 16.131 1.00 90.38 108 GLU A C 1
ATOM 822 O O . GLU A 1 108 ? -7.268 -2.294 17.296 1.00 90.38 108 GLU A O 1
ATOM 827 N N . ARG A 1 109 ? -6.809 -2.383 15.104 1.00 87.56 109 ARG A N 1
ATOM 828 C CA . ARG A 1 109 ? -5.374 -2.669 15.248 1.00 87.56 109 ARG A CA 1
ATOM 829 C C . ARG A 1 109 ? -4.509 -1.417 15.139 1.00 87.56 109 ARG A C 1
ATOM 831 O O . ARG A 1 109 ? -3.281 -1.509 15.202 1.00 87.56 109 ARG A O 1
ATOM 838 N N . LEU A 1 110 ? -5.132 -0.254 14.970 1.00 88.62 110 LEU A N 1
ATOM 839 C CA . LEU A 1 110 ? -4.434 1.015 14.924 1.00 88.62 110 LEU A CA 1
ATOM 840 C C . LEU A 1 110 ? -3.887 1.350 16.316 1.00 88.62 110 LEU A C 1
ATOM 842 O O . LEU A 1 110 ? -4.649 1.520 17.262 1.00 88.62 110 LEU A O 1
ATOM 846 N N . GLY A 1 111 ? -2.566 1.487 16.439 1.00 85.50 111 GLY A N 1
ATOM 847 C CA . GLY A 1 111 ? -1.951 1.835 17.721 1.00 85.50 111 GLY A CA 1
ATOM 848 C C . GLY A 1 111 ? -2.437 3.184 18.268 1.00 85.50 111 GLY A C 1
ATOM 849 O O . GLY A 1 111 ? -2.666 4.126 17.500 1.00 85.50 111 GLY A O 1
ATOM 850 N N . ASP A 1 112 ? -2.516 3.300 19.597 1.00 87.06 112 ASP A N 1
ATOM 851 C CA . ASP A 1 112 ? -3.090 4.453 20.313 1.00 87.06 112 ASP A CA 1
ATOM 852 C C . ASP A 1 112 ? -2.545 5.804 19.847 1.00 87.06 112 ASP A C 1
ATOM 854 O O . ASP A 1 112 ? -3.296 6.765 19.675 1.00 87.06 112 ASP A O 1
ATOM 858 N N . ARG A 1 113 ? -1.239 5.873 19.561 1.00 89.56 113 ARG A N 1
ATOM 859 C CA . ARG A 1 113 ? -0.592 7.073 19.014 1.00 89.56 113 ARG A CA 1
ATOM 860 C C . ARG A 1 113 ? -1.277 7.568 17.737 1.00 89.56 113 ARG A C 1
ATOM 862 O O . ARG A 1 113 ? -1.494 8.767 17.579 1.00 89.56 113 ARG A O 1
ATOM 869 N N . TYR A 1 114 ? -1.574 6.664 16.806 1.00 88.50 114 TYR A N 1
ATOM 870 C CA . TYR A 1 114 ? -2.201 7.021 15.535 1.00 88.50 114 TYR A CA 1
ATOM 871 C C . TYR A 1 114 ? -3.699 7.267 15.689 1.00 88.50 114 TYR A C 1
ATOM 873 O O . TYR A 1 114 ? -4.233 8.152 15.023 1.00 88.50 114 TYR A O 1
ATOM 881 N N . ARG A 1 115 ? -4.361 6.550 16.603 1.00 86.38 115 ARG A N 1
ATOM 882 C CA . ARG A 1 115 ? -5.758 6.807 16.961 1.00 86.38 115 ARG A CA 1
ATOM 883 C C . ARG A 1 115 ? -5.938 8.240 17.476 1.00 86.38 115 ARG A C 1
ATOM 885 O O . ARG A 1 115 ? -6.726 8.987 16.903 1.00 86.38 115 ARG A O 1
ATOM 892 N N . ARG A 1 116 ? -5.134 8.655 18.462 1.00 88.00 116 ARG A N 1
ATOM 893 C CA . ARG A 1 116 ? -5.124 10.027 19.004 1.00 88.00 116 ARG A CA 1
ATOM 894 C C . ARG A 1 116 ? -4.800 11.067 17.932 1.00 88.00 116 ARG A C 1
ATOM 896 O O . ARG A 1 116 ? -5.522 12.051 17.789 1.00 88.00 116 ARG A O 1
ATOM 903 N N . PHE A 1 117 ? -3.792 10.797 17.094 1.00 87.94 117 PHE A N 1
ATOM 904 C CA . PHE A 1 117 ? -3.447 11.658 15.957 1.00 87.94 117 PHE A CA 1
ATOM 905 C C . PHE A 1 117 ? -4.636 11.908 15.014 1.00 87.94 117 PHE A C 1
ATOM 907 O O . PHE A 1 117 ? -4.880 13.055 14.644 1.00 87.94 117 PHE A O 1
ATOM 914 N N . PHE A 1 118 ? -5.394 10.872 14.633 1.00 87.62 118 PHE A N 1
ATOM 915 C CA . PHE A 1 118 ? -6.550 11.050 13.746 1.00 87.62 118 PHE A CA 1
ATOM 916 C C . PHE A 1 118 ? -7.756 11.689 14.440 1.00 87.62 118 PHE A C 1
ATOM 918 O O . PHE A 1 118 ? -8.535 12.369 13.773 1.00 87.62 118 PHE A O 1
ATOM 925 N N . LEU A 1 119 ? -7.911 11.511 15.753 1.00 86.38 119 LEU A N 1
ATOM 926 C CA . LEU A 1 119 ? -8.964 12.166 16.534 1.00 86.38 119 LEU A CA 1
ATOM 927 C C . LEU A 1 119 ? -8.643 13.633 16.869 1.00 86.38 119 LEU A C 1
ATOM 929 O O . LEU A 1 119 ? -9.554 14.392 17.189 1.00 86.38 119 LEU A O 1
ATOM 933 N N . GLY A 1 120 ? -7.387 14.063 16.707 1.00 82.44 120 GLY A N 1
ATOM 934 C CA . GLY A 1 120 ? -6.940 15.412 17.068 1.00 82.44 120 GLY A CA 1
ATOM 935 C C . GLY A 1 120 ? -6.669 15.577 18.567 1.00 82.44 120 GLY A C 1
ATOM 936 O O . GLY A 1 120 ? -6.558 16.699 19.053 1.00 82.44 120 GLY A O 1
ATOM 937 N N . GLU A 1 121 ? -6.551 14.466 19.290 1.00 78.38 121 GLU A N 1
ATOM 938 C CA . GLU A 1 121 ? -6.237 14.416 20.714 1.00 78.38 121 GLU A CA 1
ATOM 939 C C . GLU A 1 121 ? -4.710 14.485 20.859 1.00 78.38 121 GLU A C 1
ATOM 941 O O . GLU A 1 121 ? -4.005 13.560 20.450 1.00 78.38 121 GLU A O 1
ATOM 946 N N . ARG A 1 122 ? -4.173 15.601 21.364 1.00 58.50 122 ARG A N 1
ATOM 947 C CA . ARG A 1 122 ? -2.738 15.709 21.686 1.00 58.50 122 ARG A CA 1
ATOM 948 C C . ARG A 1 122 ? -2.392 14.957 22.968 1.00 58.50 122 ARG A C 1
ATOM 950 O O . ARG A 1 122 ? -3.263 14.834 23.859 1.00 58.50 122 ARG A O 1
#

pLDDT: mean 94.01, std 5.44, range [58.5, 98.62]